Protein AF-A0A259K2E5-F1 (afdb_monomer_lite)

Sequence (75 aa):
MMRFGTILAVLALGGCGPSGNDPGPGGVTVDEARALDEAAEMLEQRRLPPEALSNPAVEGEATSAETPAPAPPAQ

pLDDT: mean 71.44, std 13.29, range [48.44, 95.19]

Radius of gyration: 25.48 Å; chains: 1; bounding box: 38×44×71 Å

Structure (mmCIF, N/CA/C/O backbone):
data_AF-A0A259K2E5-F1
#
_entry.id   AF-A0A259K2E5-F1
#
loop_
_atom_site.group_PDB
_atom_site.id
_atom_site.type_symbol
_atom_site.label_atom_id
_atom_site.label_alt_id
_atom_site.label_comp_id
_atom_site.label_asym_id
_atom_site.label_entity_id
_atom_site.label_seq_id
_atom_site.pdbx_PDB_ins_code
_atom_site.Cartn_x
_atom_site.Cartn_y
_atom_site.Cartn_z
_atom_site.occupancy
_atom_site.B_iso_or_equiv
_atom_site.auth_seq_id
_atom_site.auth_comp_id
_atom_site.auth_asym_id
_atom_site.auth_atom_id
_atom_site.pdbx_PDB_model_num
ATOM 1 N N . MET A 1 1 ? 20.974 -0.038 -44.752 1.00 54.16 1 MET A N 1
ATOM 2 C CA . MET A 1 1 ? 21.381 -0.871 -43.597 1.00 54.16 1 MET A CA 1
ATOM 3 C C . MET A 1 1 ? 21.400 -0.131 -42.257 1.00 54.16 1 MET A C 1
ATOM 5 O O . MET A 1 1 ? 20.794 -0.635 -41.327 1.00 54.16 1 MET A O 1
ATOM 9 N N . MET A 1 2 ? 22.018 1.051 -42.125 1.00 55.19 2 MET A N 1
ATOM 10 C CA . MET A 1 2 ? 22.287 1.658 -40.802 1.00 55.19 2 MET A CA 1
ATOM 11 C C . MET A 1 2 ? 21.047 2.091 -39.986 1.00 55.19 2 MET A C 1
ATOM 13 O O . MET A 1 2 ? 21.086 2.076 -38.765 1.00 55.19 2 MET A O 1
ATOM 17 N N . ARG A 1 3 ? 19.920 2.405 -40.646 1.00 60.91 3 ARG A N 1
ATOM 18 C CA . ARG A 1 3 ? 18.667 2.835 -39.985 1.00 60.91 3 ARG A CA 1
ATOM 19 C C . ARG A 1 3 ? 17.898 1.701 -39.294 1.00 60.91 3 ARG A C 1
ATOM 21 O O . ARG A 1 3 ? 17.174 1.952 -38.342 1.00 60.91 3 ARG A O 1
ATOM 28 N N . PHE A 1 4 ? 18.067 0.462 -39.761 1.00 60.78 4 PHE A N 1
ATOM 29 C CA . PHE A 1 4 ? 17.407 -0.705 -39.165 1.00 60.78 4 PHE A CA 1
ATOM 30 C C . PHE A 1 4 ? 18.041 -1.094 -37.820 1.00 60.78 4 PHE A C 1
ATOM 32 O O . PHE A 1 4 ? 17.336 -1.529 -36.917 1.00 60.78 4 PHE A O 1
ATOM 39 N N . GLY A 1 5 ? 19.353 -0.872 -37.659 1.00 68.50 5 GLY A N 1
ATOM 40 C CA . GLY A 1 5 ? 20.064 -1.158 -36.408 1.00 68.50 5 GLY A CA 1
ATOM 41 C C . GLY A 1 5 ? 19.628 -0.263 -35.246 1.00 68.50 5 GLY A C 1
ATOM 42 O O . GLY A 1 5 ? 19.520 -0.733 -34.119 1.00 68.50 5 GLY A O 1
ATOM 43 N N . THR A 1 6 ? 19.301 1.005 -35.517 1.00 68.19 6 THR A N 1
ATOM 44 C CA . THR A 1 6 ? 18.841 1.952 -34.489 1.00 68.19 6 THR A CA 1
ATOM 4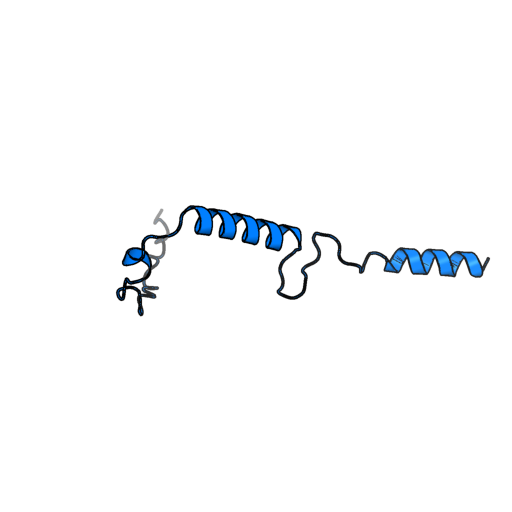5 C C . THR A 1 6 ? 17.475 1.567 -33.916 1.00 68.19 6 THR A C 1
ATOM 47 O O . THR A 1 6 ? 17.278 1.650 -32.710 1.00 68.19 6 THR A O 1
ATOM 50 N N . ILE A 1 7 ? 16.547 1.094 -34.758 1.00 70.50 7 ILE A N 1
ATOM 51 C CA . ILE A 1 7 ? 15.211 0.647 -34.320 1.00 70.50 7 ILE A CA 1
ATOM 52 C C . ILE A 1 7 ? 15.331 -0.574 -33.398 1.00 70.50 7 ILE A C 1
ATOM 54 O O . ILE A 1 7 ? 14.697 -0.629 -32.349 1.00 70.50 7 ILE A O 1
ATOM 58 N N . LEU A 1 8 ? 16.195 -1.524 -33.758 1.00 67.19 8 LEU A N 1
ATOM 59 C CA . LEU A 1 8 ? 16.416 -2.752 -32.991 1.00 67.19 8 LEU A CA 1
ATOM 60 C C . LEU A 1 8 ? 17.064 -2.473 -31.622 1.00 67.19 8 LEU A C 1
ATOM 62 O O . LEU A 1 8 ? 16.698 -3.098 -30.631 1.00 67.19 8 LEU A O 1
ATOM 66 N N . ALA A 1 9 ? 17.960 -1.484 -31.548 1.00 65.56 9 ALA A N 1
ATOM 67 C CA . ALA A 1 9 ? 18.554 -1.038 -30.290 1.00 65.56 9 ALA A CA 1
ATOM 68 C C . ALA A 1 9 ? 17.520 -0.401 -29.343 1.00 65.56 9 ALA A C 1
ATOM 70 O O . ALA A 1 9 ? 17.536 -0.691 -28.153 1.00 65.56 9 ALA A O 1
ATOM 71 N N . VAL A 1 10 ? 16.583 0.410 -29.851 1.00 65.25 10 VAL A N 1
ATOM 72 C CA . VAL A 1 10 ? 15.530 1.028 -29.018 1.00 65.25 10 VAL A CA 1
ATOM 73 C C . VAL A 1 10 ? 14.562 -0.019 -28.455 1.00 65.25 10 VAL A C 1
ATOM 75 O O . VAL A 1 10 ? 14.188 0.078 -27.289 1.00 65.25 10 VAL A O 1
ATOM 78 N N . LEU A 1 11 ? 14.206 -1.055 -29.228 1.00 64.25 11 LEU A N 1
ATOM 79 C CA . LEU A 1 11 ? 13.379 -2.155 -28.710 1.00 64.25 11 LEU A CA 1
ATOM 80 C C . LEU A 1 11 ? 14.094 -2.974 -27.621 1.00 64.25 11 LEU A C 1
ATOM 82 O O . LEU A 1 11 ? 13.437 -3.440 -26.695 1.00 64.25 11 LEU A O 1
ATOM 86 N N . ALA A 1 12 ? 15.421 -3.118 -27.689 1.00 62.12 12 ALA A N 1
ATOM 87 C CA . ALA A 1 12 ? 16.194 -3.839 -26.675 1.00 62.12 12 ALA A CA 1
ATOM 88 C C . ALA A 1 12 ? 16.286 -3.094 -25.326 1.00 62.12 12 ALA A C 1
ATOM 90 O O . ALA A 1 12 ? 16.472 -3.734 -24.294 1.00 62.12 12 ALA A O 1
ATOM 91 N N . LEU A 1 13 ? 16.114 -1.765 -25.304 1.00 56.59 13 LEU A N 1
ATOM 92 C CA . LEU A 1 13 ? 16.052 -0.972 -24.065 1.00 56.59 13 LEU A CA 1
ATOM 93 C C . LEU A 1 13 ? 14.655 -0.972 -23.412 1.00 56.59 13 LEU A C 1
ATOM 95 O O . LEU A 1 13 ? 14.527 -0.580 -22.254 1.00 56.59 13 LEU A O 1
ATOM 99 N N . GLY A 1 14 ? 13.616 -1.440 -24.114 1.00 54.72 14 GLY A N 1
ATOM 100 C CA . GLY A 1 14 ? 12.236 -1.498 -23.612 1.00 54.72 14 GLY A CA 1
ATOM 101 C C . GLY A 1 14 ? 11.981 -2.538 -22.512 1.00 54.72 14 GLY A C 1
ATOM 102 O O . GLY A 1 14 ? 10.876 -2.585 -21.985 1.00 54.72 14 GLY A O 1
ATOM 103 N N . GLY A 1 15 ? 12.982 -3.355 -22.160 1.00 54.19 15 GLY A N 1
ATOM 104 C CA . GLY A 1 15 ? 12.946 -4.258 -21.002 1.00 54.19 15 GLY A CA 1
ATOM 105 C C . GLY A 1 15 ? 13.409 -3.618 -19.686 1.00 54.19 15 GLY A C 1
ATOM 106 O O . GLY A 1 15 ? 13.342 -4.266 -18.654 1.00 54.19 15 GLY A O 1
ATOM 107 N N . CYS A 1 16 ? 13.880 -2.364 -19.713 1.00 56.72 16 CYS A N 1
ATOM 108 C CA . CYS A 1 16 ? 14.185 -1.554 -18.525 1.00 56.72 16 CYS A CA 1
ATOM 109 C C . CYS A 1 16 ? 13.066 -0.519 -18.299 1.00 56.72 16 CYS A C 1
ATOM 111 O O . CYS A 1 16 ? 13.292 0.680 -18.139 1.00 56.72 16 CYS A O 1
ATOM 113 N N . GLY A 1 17 ? 11.828 -0.982 -18.418 1.00 57.81 17 GLY A N 1
ATOM 114 C CA . GLY A 1 17 ? 10.616 -0.273 -18.033 1.00 57.81 17 GLY A CA 1
ATOM 115 C C . GLY A 1 17 ? 9.870 -1.170 -17.053 1.00 57.81 17 GLY A C 1
ATOM 116 O O . GLY A 1 17 ? 10.084 -2.378 -17.105 1.00 57.81 17 GLY A O 1
ATOM 117 N N . PRO A 1 18 ? 9.042 -0.611 -16.159 1.00 58.62 18 PRO A N 1
ATOM 118 C CA . PRO A 1 18 ? 8.442 -1.364 -15.066 1.00 58.62 18 PRO A CA 1
ATOM 119 C C . PRO A 1 18 ? 7.658 -2.555 -15.618 1.00 58.62 18 PRO A C 1
ATOM 121 O O . PRO A 1 18 ? 6.534 -2.409 -16.104 1.00 58.62 18 PRO A O 1
ATOM 124 N N . SER A 1 19 ? 8.255 -3.742 -15.554 1.00 59.31 19 SER A N 1
ATOM 125 C CA . SER A 1 19 ? 7.488 -4.9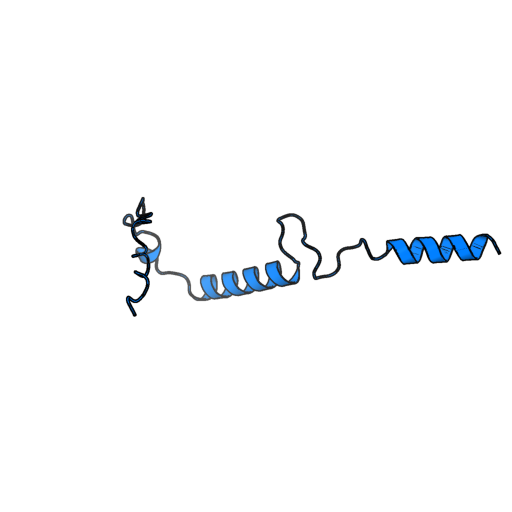75 -15.603 1.00 59.31 19 SER A CA 1
ATOM 126 C C . SER A 1 19 ? 6.646 -4.987 -14.327 1.00 59.31 19 SER A C 1
ATOM 128 O O . SER A 1 19 ? 7.105 -4.505 -13.297 1.00 59.31 19 SER A O 1
ATOM 130 N N . GLY A 1 20 ? 5.426 -5.531 -14.330 1.00 59.44 20 GLY A N 1
ATOM 131 C CA . GLY A 1 20 ? 4.606 -5.596 -13.099 1.00 59.44 20 GLY A CA 1
ATOM 132 C C . GLY A 1 20 ? 5.304 -6.286 -11.909 1.00 59.44 20 GLY A C 1
ATOM 133 O O . GLY A 1 20 ? 4.898 -6.100 -10.768 1.00 59.44 20 GLY A O 1
ATOM 134 N N . ASN A 1 21 ? 6.391 -7.018 -12.196 1.00 59.50 21 ASN A N 1
ATOM 135 C CA . ASN A 1 21 ? 7.278 -7.710 -11.263 1.00 59.50 21 ASN A CA 1
ATOM 136 C C . ASN A 1 21 ? 8.605 -6.976 -10.959 1.00 59.50 21 ASN A C 1
ATOM 138 O O . ASN A 1 21 ? 9.389 -7.485 -10.163 1.00 59.50 21 ASN A O 1
ATOM 142 N N . ASP A 1 22 ? 8.904 -5.831 -11.584 1.00 68.56 22 ASP A N 1
ATOM 143 C CA . ASP A 1 22 ? 10.070 -5.028 -11.197 1.00 68.56 22 ASP A CA 1
ATOM 144 C C . ASP A 1 22 ? 9.787 -4.328 -9.857 1.00 68.56 22 ASP A C 1
ATOM 146 O O . ASP A 1 22 ? 8.705 -3.754 -9.684 1.00 68.56 22 ASP A O 1
ATOM 150 N N . PRO A 1 23 ? 10.734 -4.352 -8.900 1.00 69.12 23 PRO A N 1
ATOM 151 C CA . PRO A 1 23 ? 10.556 -3.683 -7.620 1.00 69.12 23 PRO A CA 1
ATOM 152 C C . PRO A 1 23 ? 10.464 -2.168 -7.838 1.00 69.12 23 PRO A C 1
ATOM 154 O O . PRO A 1 23 ? 11.402 -1.522 -8.313 1.00 69.12 23 PRO A O 1
ATOM 157 N N . GLY A 1 24 ? 9.311 -1.598 -7.494 1.00 69.94 24 GLY A N 1
ATOM 158 C CA . GLY A 1 24 ? 9.054 -0.167 -7.553 1.00 69.94 24 GLY A CA 1
ATOM 159 C C . GLY A 1 24 ? 9.767 0.609 -6.436 1.00 69.94 24 GLY A C 1
ATOM 160 O O . GLY A 1 24 ? 10.461 0.032 -5.591 1.00 69.94 24 GLY A O 1
ATOM 161 N N . PRO A 1 25 ? 9.607 1.943 -6.390 1.00 69.56 25 PRO A N 1
ATOM 162 C CA . PRO A 1 25 ? 10.098 2.744 -5.273 1.00 69.56 25 PRO A CA 1
ATOM 163 C C . PRO A 1 25 ? 9.462 2.252 -3.963 1.00 69.56 25 PRO A C 1
ATOM 165 O O . PRO A 1 25 ? 8.245 2.266 -3.818 1.00 69.56 25 PRO A O 1
ATOM 168 N N . GLY A 1 26 ? 10.294 1.787 -3.026 1.00 76.69 26 GLY A N 1
ATOM 169 C CA . GLY A 1 26 ? 9.856 1.080 -1.813 1.00 76.69 26 GLY A CA 1
ATOM 170 C C . GLY A 1 26 ? 10.197 -0.415 -1.794 1.00 76.69 26 GLY A C 1
ATOM 171 O O . GLY A 1 26 ? 10.002 -1.054 -0.768 1.00 76.69 26 GLY A O 1
ATOM 172 N N . GLY A 1 27 ? 10.750 -0.963 -2.882 1.00 85.38 27 GLY A N 1
ATOM 173 C CA . GLY A 1 27 ? 11.213 -2.354 -2.952 1.00 85.38 27 GLY A CA 1
ATOM 174 C C . GLY A 1 27 ? 10.105 -3.388 -3.166 1.00 85.38 27 GLY A C 1
ATOM 175 O O . GLY A 1 27 ? 10.409 -4.574 -3.211 1.00 85.38 27 GLY A O 1
ATOM 176 N N . VAL A 1 28 ? 8.857 -2.940 -3.325 1.00 84.38 28 VAL A N 1
ATOM 177 C CA . VAL A 1 28 ? 7.685 -3.789 -3.571 1.00 84.38 28 VAL A CA 1
ATOM 178 C C . VAL A 1 28 ? 7.267 -3.726 -5.033 1.00 84.38 28 VAL A C 1
ATOM 180 O O . VAL A 1 28 ? 7.400 -2.690 -5.693 1.00 84.38 28 VAL A O 1
ATOM 183 N N . THR A 1 29 ? 6.762 -4.838 -5.550 1.00 87.75 29 THR A N 1
ATOM 184 C CA . THR A 1 29 ? 6.189 -4.886 -6.905 1.00 87.75 29 THR A CA 1
ATOM 185 C C . THR A 1 29 ? 4.785 -4.274 -6.932 1.00 87.75 29 THR A C 1
ATOM 187 O O . THR A 1 29 ? 4.155 -4.081 -5.890 1.00 87.75 29 THR A O 1
ATOM 190 N N . VAL A 1 30 ? 4.264 -3.960 -8.122 1.00 87.88 30 VAL A N 1
ATOM 191 C CA . VAL A 1 30 ? 2.895 -3.423 -8.252 1.00 87.88 30 VAL A CA 1
ATOM 192 C C . VAL A 1 30 ? 1.862 -4.446 -7.770 1.00 87.88 30 VAL A C 1
ATOM 194 O O . VAL A 1 30 ? 0.903 -4.084 -7.089 1.00 87.88 30 VAL A O 1
ATOM 197 N N . ASP A 1 31 ? 2.082 -5.723 -8.087 1.00 88.19 31 ASP A N 1
ATOM 198 C CA . ASP A 1 31 ? 1.202 -6.814 -7.666 1.00 88.19 31 ASP A CA 1
ATOM 199 C C . ASP A 1 31 ? 1.245 -7.024 -6.143 1.00 88.19 31 ASP A C 1
ATOM 201 O O . ASP A 1 31 ? 0.208 -7.236 -5.513 1.00 88.19 31 ASP A O 1
ATOM 205 N N . GLU A 1 32 ? 2.424 -6.893 -5.533 1.00 87.31 32 GLU A N 1
ATOM 206 C CA . GLU A 1 32 ? 2.601 -6.955 -4.080 1.00 87.31 32 GLU A CA 1
ATOM 207 C C . GLU A 1 32 ? 1.918 -5.785 -3.364 1.00 87.31 32 GLU A C 1
ATOM 209 O O . GLU A 1 32 ? 1.187 -6.005 -2.398 1.00 87.31 32 GLU A O 1
ATOM 214 N N . ALA A 1 33 ? 2.079 -4.556 -3.864 1.00 91.00 33 ALA A N 1
ATOM 215 C CA . ALA A 1 33 ? 1.396 -3.387 -3.312 1.00 91.00 33 ALA A CA 1
ATOM 216 C C . ALA A 1 33 ? -0.132 -3.559 -3.352 1.00 91.00 33 ALA A C 1
ATOM 218 O O . ALA A 1 33 ? -0.814 -3.322 -2.357 1.00 91.00 33 ALA A O 1
ATOM 219 N N . ARG A 1 34 ? -0.666 -4.070 -4.469 1.00 90.44 34 ARG A N 1
ATOM 220 C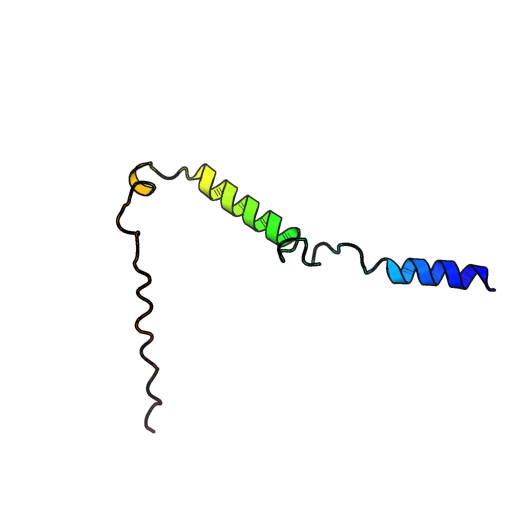 CA . ARG A 1 34 ? -2.100 -4.345 -4.612 1.00 90.44 34 ARG A CA 1
ATOM 221 C C . ARG A 1 34 ? -2.603 -5.394 -3.616 1.00 90.44 34 ARG A C 1
ATOM 223 O O . ARG A 1 34 ? -3.694 -5.236 -3.073 1.00 90.44 34 ARG A O 1
ATOM 230 N N . ALA A 1 35 ? -1.830 -6.453 -3.377 1.00 93.62 35 ALA A N 1
ATOM 231 C CA . ALA A 1 35 ? -2.185 -7.479 -2.397 1.00 93.62 35 ALA A CA 1
ATOM 232 C C . ALA A 1 35 ? -2.202 -6.926 -0.959 1.00 93.62 35 ALA A C 1
ATOM 234 O O . ALA A 1 35 ? -3.057 -7.307 -0.157 1.00 93.62 35 ALA A O 1
ATOM 235 N N . LEU A 1 36 ? -1.285 -6.009 -0.632 1.00 92.88 36 LEU A N 1
ATOM 236 C CA . LEU A 1 36 ? -1.258 -5.326 0.664 1.00 92.88 36 LEU A CA 1
ATOM 237 C C . LEU A 1 36 ? -2.470 -4.402 0.854 1.00 92.88 36 LEU A C 1
ATOM 239 O O . LEU A 1 36 ? -3.057 -4.397 1.938 1.00 92.88 36 LEU A O 1
ATOM 243 N N . ASP A 1 37 ? -2.883 -3.679 -0.188 1.00 93.38 37 ASP A N 1
ATOM 244 C CA . ASP A 1 37 ? -4.073 -2.819 -0.145 1.00 93.38 37 ASP A CA 1
ATOM 245 C C . ASP A 1 37 ? -5.359 -3.630 0.079 1.00 93.38 37 ASP A C 1
ATOM 247 O O . ASP A 1 37 ? -6.186 -3.264 0.916 1.00 93.38 37 ASP A O 1
ATOM 251 N N . GLU A 1 38 ? -5.510 -4.773 -0.598 1.00 95.19 38 GLU A N 1
ATOM 252 C CA . GLU A 1 38 ? -6.646 -5.683 -0.383 1.00 95.19 38 GLU A CA 1
ATOM 253 C C . GLU A 1 38 ? -6.682 -6.203 1.064 1.00 95.19 38 GLU A C 1
ATOM 255 O O . GLU A 1 38 ? -7.737 -6.246 1.706 1.00 95.19 38 GLU A O 1
ATOM 260 N N . ALA A 1 39 ? -5.519 -6.552 1.620 1.00 93.38 39 ALA A N 1
ATOM 261 C CA . ALA A 1 39 ? -5.418 -6.973 3.011 1.00 93.38 39 ALA A CA 1
ATOM 262 C C . ALA A 1 39 ? -5.817 -5.852 3.986 1.00 93.38 39 ALA A C 1
ATOM 264 O O . ALA A 1 39 ? -6.530 -6.117 4.960 1.00 93.38 39 ALA A O 1
ATOM 265 N N . ALA A 1 40 ? -5.399 -4.612 3.723 1.00 92.75 40 ALA A N 1
ATOM 266 C CA . ALA A 1 40 ? -5.793 -3.450 4.515 1.00 92.75 40 ALA A CA 1
ATOM 267 C C . ALA A 1 40 ? -7.308 -3.201 4.441 1.00 92.75 40 ALA A C 1
ATOM 269 O O . ALA A 1 40 ? -7.943 -2.963 5.470 1.00 92.75 40 ALA A O 1
ATOM 270 N N . GLU A 1 41 ? -7.914 -3.346 3.261 1.00 93.75 41 GLU A N 1
ATOM 271 C CA . GLU A 1 41 ? -9.360 -3.208 3.085 1.00 93.75 41 GLU A CA 1
ATOM 272 C C . GLU A 1 41 ? -10.134 -4.241 3.922 1.00 93.75 41 GLU A C 1
ATOM 274 O O . GLU A 1 41 ? -11.099 -3.895 4.608 1.00 93.75 41 GLU A O 1
ATOM 279 N N . MET A 1 42 ? -9.676 -5.499 3.959 1.00 90.12 42 MET A N 1
ATOM 280 C CA . MET A 1 42 ? -10.280 -6.519 4.825 1.00 90.12 42 MET A CA 1
ATOM 281 C C . MET A 1 42 ? -10.192 -6.172 6.318 1.00 90.12 42 MET A C 1
ATOM 283 O O . MET A 1 42 ? -11.069 -6.567 7.090 1.00 90.12 42 MET A O 1
ATOM 287 N N . LEU A 1 43 ? -9.128 -5.493 6.756 1.00 86.81 43 LEU A N 1
ATOM 288 C CA . LEU A 1 43 ? -8.981 -5.055 8.147 1.00 86.81 43 LEU A CA 1
ATOM 289 C C . LEU A 1 43 ? -9.938 -3.906 8.473 1.00 86.81 43 LEU A C 1
ATOM 291 O O . LEU A 1 43 ? -10.564 -3.929 9.533 1.00 86.81 43 LEU A O 1
ATOM 295 N N . GLU A 1 44 ? -10.111 -2.961 7.550 1.00 87.81 44 GLU A N 1
ATOM 296 C CA . GLU A 1 44 ? -11.060 -1.853 7.694 1.00 87.81 44 GLU A CA 1
ATOM 297 C C . GLU A 1 44 ? -12.508 -2.366 7.760 1.00 87.81 44 GLU A C 1
ATOM 299 O O . GLU A 1 44 ? -13.280 -1.980 8.641 1.00 87.81 44 GLU A O 1
ATOM 304 N N . GLN A 1 45 ? -12.863 -3.328 6.899 1.00 89.25 45 GLN A N 1
ATOM 305 C CA . GLN A 1 45 ? -14.168 -4.002 6.942 1.00 89.25 45 GLN A CA 1
ATOM 306 C C . GLN A 1 45 ? -14.412 -4.714 8.283 1.00 89.25 45 GLN A C 1
ATOM 308 O O . GLN A 1 45 ? -15.549 -4.796 8.751 1.00 89.25 45 GLN A O 1
ATOM 313 N N . ARG A 1 46 ? -13.347 -5.206 8.928 1.00 86.50 46 ARG A N 1
ATOM 314 C CA . ARG A 1 46 ? -13.379 -5.823 10.263 1.00 86.50 46 ARG A CA 1
ATOM 315 C C . ARG A 1 46 ? -13.198 -4.814 11.399 1.00 86.50 46 ARG A C 1
ATOM 317 O O . ARG A 1 46 ? -12.796 -5.253 12.477 1.00 86.50 46 ARG A O 1
ATOM 324 N N . ARG A 1 47 ? -13.465 -3.516 11.159 1.00 80.25 47 ARG A N 1
ATOM 325 C CA . ARG A 1 47 ? -13.281 -2.374 12.078 1.00 80.25 47 ARG A CA 1
ATOM 326 C C . ARG A 1 47 ? -13.034 -2.823 13.512 1.00 80.25 47 ARG A C 1
ATOM 328 O O . ARG A 1 47 ? -13.963 -3.217 14.224 1.00 80.25 47 ARG A O 1
ATOM 335 N N . LEU A 1 48 ? -11.762 -2.777 13.898 1.00 77.44 48 LEU A N 1
ATOM 336 C CA . LEU A 1 48 ? -11.336 -3.261 15.198 1.00 77.44 48 LEU A CA 1
ATOM 337 C C . LEU A 1 48 ? -12.074 -2.479 16.296 1.00 77.44 48 LEU A C 1
ATOM 339 O O . LEU A 1 48 ? -12.176 -1.248 16.208 1.00 77.44 48 LEU A O 1
ATOM 343 N N . PRO A 1 49 ? -12.615 -3.163 17.316 1.00 78.81 49 PRO A N 1
ATOM 344 C CA . PRO A 1 49 ? -13.254 -2.478 18.424 1.00 78.81 49 PRO A CA 1
ATOM 345 C C . PRO A 1 49 ? -12.248 -1.547 19.137 1.00 78.81 49 PRO A C 1
ATOM 347 O O . PRO A 1 49 ? -11.059 -1.869 19.206 1.00 78.81 49 PRO A O 1
ATOM 350 N N . PRO A 1 50 ? -12.681 -0.384 19.657 1.00 75.62 50 PRO A N 1
ATOM 351 C CA . PRO A 1 50 ? -11.787 0.628 20.236 1.00 75.62 50 PRO A CA 1
ATOM 352 C C . PRO A 1 50 ? -10.970 0.114 21.433 1.00 75.62 50 PRO A C 1
ATOM 354 O O . PRO A 1 50 ? -9.853 0.580 21.669 1.00 75.62 50 PRO A O 1
ATOM 357 N N . GLU A 1 51 ? -11.475 -0.887 22.149 1.00 78.00 51 GLU A N 1
ATOM 358 C CA . GLU A 1 51 ? -10.756 -1.618 23.193 1.00 78.00 51 GLU A CA 1
ATOM 359 C C . GLU A 1 51 ? -9.539 -2.403 22.669 1.00 78.00 51 GLU A C 1
ATOM 361 O O . GLU A 1 51 ? -8.556 -2.534 23.393 1.00 78.00 51 GLU A O 1
ATOM 366 N N . ALA A 1 52 ? -9.543 -2.854 21.408 1.00 76.69 52 ALA A N 1
ATOM 367 C CA . ALA A 1 52 ? -8.387 -3.502 20.779 1.00 76.69 52 ALA A CA 1
ATOM 368 C C . ALA A 1 52 ? -7.284 -2.498 20.398 1.00 76.69 52 ALA A C 1
ATOM 370 O O . ALA A 1 52 ? -6.115 -2.865 20.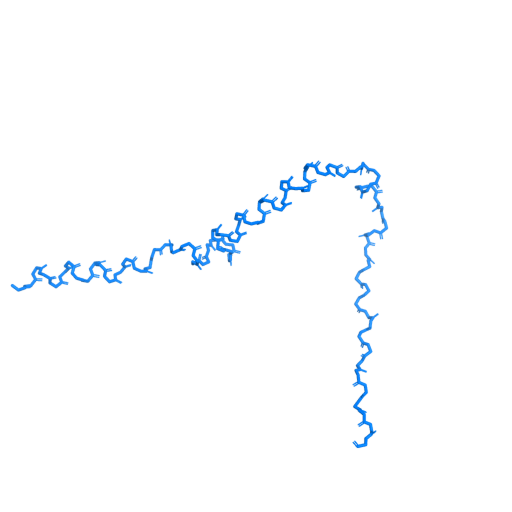315 1.00 76.69 52 ALA A O 1
ATOM 371 N N . LEU A 1 53 ? -7.649 -1.228 20.194 1.00 79.44 53 LEU A N 1
ATOM 372 C CA . LEU A 1 53 ? -6.717 -0.136 19.890 1.00 79.44 53 LEU A CA 1
ATOM 373 C C . LEU A 1 53 ? -6.124 0.501 21.156 1.00 79.44 53 LEU A C 1
ATOM 375 O O . LEU A 1 53 ? -5.110 1.187 21.084 1.00 79.44 53 LEU A O 1
ATOM 379 N N . SER A 1 54 ? -6.757 0.277 22.310 1.00 73.25 54 SER A N 1
ATOM 380 C CA . SER A 1 54 ? -6.425 0.918 23.587 1.00 73.25 54 SER A CA 1
ATOM 381 C C . SER A 1 54 ? -5.685 -0.014 24.550 1.00 73.25 54 SER A C 1
ATOM 383 O O . SER A 1 54 ? -5.777 0.182 25.757 1.00 73.25 54 SER A O 1
ATOM 385 N N . ASN A 1 55 ? -4.987 -1.044 24.058 1.00 71.62 55 ASN A N 1
ATOM 386 C CA . ASN A 1 55 ? -4.206 -1.938 24.913 1.00 71.62 55 ASN A CA 1
ATOM 387 C C . ASN A 1 55 ? -2.801 -1.355 25.188 1.00 71.62 55 ASN A C 1
ATOM 389 O O . ASN A 1 55 ? -1.937 -1.470 24.319 1.00 71.62 55 ASN A O 1
ATOM 393 N N . PRO A 1 56 ? -2.514 -0.794 26.381 1.00 64.12 56 PRO A N 1
ATOM 394 C CA . PRO A 1 56 ? -1.165 -0.350 26.742 1.00 64.12 56 PRO A CA 1
ATOM 395 C C . PRO A 1 56 ? -0.188 -1.512 27.019 1.00 64.12 56 PRO A C 1
ATOM 397 O O . PRO A 1 56 ? 0.971 -1.271 27.332 1.00 64.12 56 PRO A O 1
ATOM 400 N N . ALA A 1 57 ? -0.604 -2.783 26.911 1.00 60.44 57 ALA A N 1
ATOM 401 C CA . ALA A 1 57 ? 0.264 -3.931 27.206 1.00 60.44 57 ALA A CA 1
ATOM 402 C C . ALA A 1 57 ? 1.241 -4.321 26.075 1.00 60.44 57 ALA A C 1
ATOM 404 O O . ALA A 1 57 ? 1.899 -5.351 26.172 1.00 60.44 57 ALA A O 1
ATOM 405 N N . VAL A 1 58 ? 1.354 -3.528 25.006 1.00 57.53 58 VAL A N 1
ATOM 406 C CA . VAL A 1 58 ? 2.363 -3.725 23.943 1.00 57.53 58 VAL A CA 1
ATOM 407 C C . VAL A 1 58 ? 3.304 -2.530 23.803 1.00 57.53 58 VAL A C 1
ATOM 409 O O . VAL A 1 58 ? 3.895 -2.302 22.754 1.00 57.53 58 VAL A O 1
ATOM 412 N N . GLU A 1 59 ? 3.522 -1.785 24.881 1.00 59.03 59 GLU A N 1
ATOM 413 C CA . GLU A 1 59 ? 4.757 -1.018 25.031 1.00 59.03 59 GLU A CA 1
ATOM 414 C C . GLU A 1 59 ? 5.841 -1.950 25.596 1.00 59.03 59 GLU A C 1
ATOM 416 O O . GLU A 1 59 ? 6.090 -1.999 26.795 1.00 59.03 59 GLU A O 1
ATOM 421 N N . GLY A 1 60 ? 6.481 -2.718 24.708 1.00 60.00 60 GLY A N 1
ATOM 422 C CA . GLY A 1 60 ? 7.785 -3.326 24.987 1.00 60.00 60 GLY A CA 1
ATOM 423 C C . GLY A 1 60 ? 7.810 -4.782 25.449 1.00 60.00 60 GLY A C 1
ATOM 424 O O . GLY A 1 60 ? 8.445 -5.079 26.453 1.00 60.00 60 GLY A O 1
ATOM 425 N N . GLU A 1 61 ? 7.279 -5.714 24.656 1.00 49.91 61 GLU A N 1
ATOM 426 C CA . GLU A 1 61 ? 7.746 -7.104 24.737 1.00 49.91 61 GLU A CA 1
ATOM 427 C C . GLU A 1 61 ? 8.237 -7.598 23.376 1.00 49.91 61 GLU A C 1
ATOM 4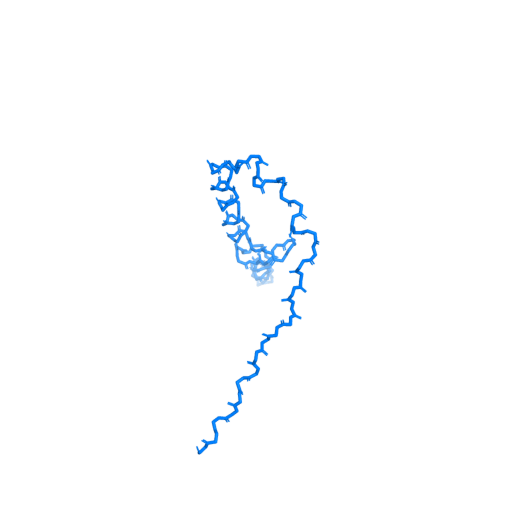29 O O . GLU A 1 61 ? 7.687 -8.485 22.731 1.00 49.91 61 GLU A O 1
ATOM 434 N N . ALA A 1 62 ? 9.371 -7.029 22.967 1.00 58.25 62 ALA A N 1
ATOM 435 C CA . ALA A 1 62 ? 10.389 -7.825 22.307 1.00 58.25 62 ALA A CA 1
ATOM 436 C C . ALA A 1 62 ? 10.966 -8.809 23.342 1.00 58.25 62 ALA A C 1
ATOM 438 O O . ALA A 1 62 ? 12.099 -8.651 23.789 1.00 58.25 62 ALA A O 1
ATOM 439 N N . THR A 1 63 ? 10.201 -9.838 23.722 1.00 48.44 63 THR A N 1
ATOM 440 C CA . THR A 1 63 ? 10.804 -11.061 24.261 1.00 48.44 63 THR A CA 1
ATOM 441 C C . THR A 1 63 ? 11.321 -11.875 23.080 1.00 48.44 63 THR A C 1
ATOM 443 O O . THR A 1 63 ? 10.750 -12.855 22.612 1.00 48.44 63 THR A O 1
ATOM 446 N N . SER A 1 64 ? 12.422 -11.379 22.522 1.00 57.97 64 SER A N 1
ATOM 447 C CA . SER A 1 64 ? 13.362 -12.213 21.790 1.00 57.97 64 SER A CA 1
ATOM 448 C C . SER A 1 64 ? 14.384 -12.712 22.808 1.00 57.97 64 SER A C 1
ATOM 450 O O . SER A 1 64 ? 15.481 -12.179 22.943 1.00 57.97 64 SER A O 1
ATOM 452 N N . ALA A 1 65 ? 13.952 -13.685 23.598 1.00 58.81 65 ALA A N 1
ATOM 453 C CA . ALA A 1 65 ? 14.759 -14.678 24.292 1.00 58.81 65 ALA A CA 1
ATOM 454 C C . ALA A 1 65 ? 13.755 -15.804 24.567 1.00 58.81 65 ALA A C 1
ATOM 456 O O . ALA A 1 65 ? 12.882 -15.674 25.408 1.00 58.81 65 ALA A O 1
ATOM 457 N N . GLU A 1 66 ? 13.681 -16.865 23.780 1.00 53.59 66 GLU A N 1
ATOM 458 C CA . GLU A 1 66 ? 14.732 -17.849 23.614 1.00 53.59 66 GLU A CA 1
ATOM 459 C C . GLU A 1 66 ? 14.221 -18.819 22.542 1.00 53.59 66 GLU A C 1
ATOM 461 O O . GLU A 1 66 ? 13.187 -19.456 22.724 1.00 53.59 66 GLU A O 1
ATOM 466 N N . THR A 1 67 ? 14.913 -18.933 21.410 1.00 55.56 67 THR A N 1
ATOM 467 C CA . THR A 1 67 ? 14.877 -20.182 20.645 1.00 55.56 67 THR A CA 1
ATOM 468 C C . THR A 1 67 ? 15.694 -21.172 21.469 1.00 55.56 67 THR A C 1
ATOM 470 O O . THR A 1 67 ? 16.907 -20.960 21.573 1.00 55.56 67 THR A O 1
ATOM 473 N N . PRO A 1 68 ? 15.125 -22.248 22.045 1.00 64.31 68 PRO A N 1
ATOM 474 C CA . PRO A 1 68 ? 15.955 -23.339 22.516 1.00 64.31 68 PRO A CA 1
ATOM 475 C C . PRO A 1 68 ? 16.625 -23.906 21.268 1.00 64.31 68 PRO A C 1
ATOM 477 O O . PRO A 1 68 ? 15.954 -24.397 20.357 1.00 64.31 68 PRO A O 1
ATOM 480 N N . ALA A 1 69 ? 17.948 -23.770 21.184 1.00 72.19 69 ALA A N 1
ATOM 481 C CA . ALA A 1 69 ? 18.725 -24.449 20.163 1.00 72.19 69 ALA A CA 1
ATOM 482 C C . ALA A 1 69 ? 18.349 -25.942 20.200 1.00 72.19 69 ALA A C 1
ATOM 484 O O . ALA A 1 69 ? 18.365 -26.529 21.288 1.00 72.19 69 ALA A O 1
ATOM 485 N N . PRO A 1 70 ? 18.005 -26.584 19.070 1.00 70.50 70 PRO A N 1
ATOM 486 C CA . PRO A 1 70 ? 17.860 -28.027 19.079 1.00 70.50 70 PRO A CA 1
ATOM 487 C C . PRO A 1 70 ? 19.232 -28.614 19.416 1.00 70.50 70 PRO A C 1
ATOM 489 O O . PRO A 1 70 ? 20.188 -28.468 18.652 1.00 70.50 70 PRO A O 1
ATOM 492 N N . ALA A 1 71 ? 19.345 -29.242 20.588 1.00 74.81 71 ALA A N 1
ATOM 493 C CA . ALA A 1 71 ? 20.490 -30.080 20.899 1.00 74.81 71 ALA A CA 1
ATOM 494 C C . ALA A 1 71 ? 20.631 -31.122 19.772 1.00 74.81 71 ALA A C 1
ATOM 496 O O . ALA A 1 71 ? 19.618 -31.716 19.381 1.00 74.81 71 ALA A O 1
ATOM 497 N N . PRO A 1 72 ? 21.839 -31.343 19.221 1.00 75.31 72 PRO A N 1
ATOM 498 C CA . PRO A 1 72 ? 22.032 -32.414 18.255 1.00 75.31 72 PRO A CA 1
ATOM 499 C C . PRO A 1 72 ? 21.625 -33.734 18.925 1.00 75.31 72 PRO A C 1
ATOM 501 O O . PRO A 1 72 ? 21.994 -33.947 20.086 1.00 75.31 72 PRO A O 1
ATOM 504 N N . PRO A 1 73 ? 20.861 -34.617 18.253 1.00 72.69 73 PRO A N 1
ATOM 505 C CA . PRO A 1 73 ? 20.604 -35.929 18.813 1.00 72.69 73 PRO A CA 1
ATOM 506 C C . PRO A 1 73 ? 21.956 -36.614 19.006 1.00 72.69 73 PRO A C 1
ATOM 508 O O . PRO A 1 73 ? 22.720 -36.794 18.059 1.00 72.69 73 PRO A O 1
ATOM 511 N N . ALA A 1 74 ? 22.268 -36.970 20.251 1.00 63.72 74 ALA A N 1
ATOM 512 C CA . ALA A 1 74 ? 23.205 -38.048 20.480 1.00 63.72 74 ALA A CA 1
ATOM 513 C C . ALA A 1 74 ? 22.566 -39.280 19.837 1.00 63.72 74 ALA A C 1
ATOM 515 O O . ALA A 1 74 ? 21.466 -39.652 20.257 1.00 63.72 74 ALA A O 1
ATOM 516 N N . GLN A 1 75 ? 23.206 -39.797 18.784 1.00 58.47 75 GLN A N 1
ATOM 517 C CA . GLN A 1 75 ? 23.377 -41.201 18.370 1.00 58.47 75 GLN A CA 1
ATOM 518 C C . GLN A 1 75 ? 23.800 -41.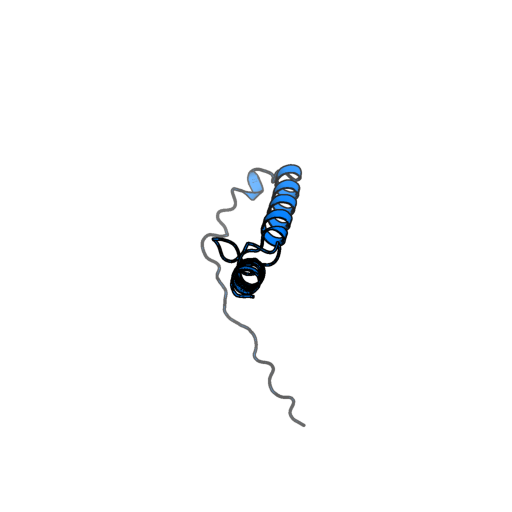234 16.897 1.00 58.47 75 GLN A C 1
ATOM 520 O O . GLN A 1 75 ? 22.995 -40.821 16.033 1.00 58.47 75 GLN A O 1
#

Secondary structure (DSSP, 8-state):
-HHHHHHHHHHHHTTSS--TTS--TTS--HHHHHHHHHHHHHHHHT---HHHH--GGGSS----------PPP--

Foldseek 3Di:
DVVVVVVVVVVVCVVPDQDQPPQDVVRHGVVRVVVVVVVVVVVVVVPDDVVVVPDPPPPDPPPPDDDPDPDPDDD